Protein AF-A0A431NIH5-F1 (afdb_monomer_lite)

Radius of gyration: 14.12 Å; chains: 1; bounding box: 31×35×33 Å

Structure (mmCIF, N/CA/C/O backbone):
data_AF-A0A431NIH5-F1
#
_entry.id   AF-A0A431NIH5-F1
#
loop_
_atom_site.group_PDB
_atom_site.id
_atom_site.type_symbol
_atom_site.label_atom_id
_atom_site.label_alt_id
_atom_site.label_comp_id
_atom_site.label_asym_id
_atom_site.label_entity_id
_atom_site.label_seq_id
_atom_site.pdbx_PDB_ins_code
_atom_site.Cartn_x
_atom_site.Cartn_y
_atom_site.Cartn_z
_atom_site.occupancy
_atom_site.B_iso_or_equiv
_atom_site.auth_seq_id
_atom_site.auth_comp_id
_atom_site.auth_asym_id
_atom_site.auth_atom_id
_atom_site.pdbx_PDB_model_num
ATOM 1 N N . MET A 1 1 ? -14.426 13.015 8.222 1.00 34.50 1 MET A N 1
ATOM 2 C CA . MET A 1 1 ? -14.609 13.615 6.882 1.00 34.50 1 MET A CA 1
ATOM 3 C C . MET A 1 1 ? -14.660 12.472 5.883 1.00 34.50 1 MET A C 1
ATOM 5 O O . MET A 1 1 ? -13.757 11.653 5.901 1.00 34.50 1 MET A O 1
ATOM 9 N N . THR A 1 2 ? -15.722 12.341 5.091 1.00 36.50 2 THR A N 1
ATOM 10 C CA . THR A 1 2 ? -15.825 11.312 4.042 1.00 36.50 2 THR A CA 1
ATOM 11 C C . THR A 1 2 ? -14.970 11.715 2.840 1.00 36.50 2 THR A C 1
ATOM 13 O O . THR A 1 2 ? -15.196 12.782 2.267 1.00 36.50 2 THR A O 1
ATOM 16 N N . LYS A 1 3 ? -13.986 10.877 2.484 1.00 42.59 3 LYS A N 1
ATOM 17 C CA . LYS A 1 3 ? -13.132 11.010 1.289 1.00 42.59 3 LYS A CA 1
ATOM 18 C C . LYS A 1 3 ? -14.050 11.143 0.050 1.00 42.59 3 LYS A C 1
ATOM 20 O O . LYS A 1 3 ? -15.037 10.407 -0.036 1.00 42.59 3 LYS A O 1
ATOM 25 N N . PRO A 1 4 ? -13.823 12.105 -0.863 1.00 38.94 4 PRO A N 1
ATOM 26 C CA . PRO A 1 4 ? -14.704 12.311 -2.011 1.00 38.94 4 PRO A CA 1
ATOM 27 C C . PRO A 1 4 ? -14.720 11.066 -2.906 1.00 38.94 4 PRO A C 1
ATOM 29 O O . PRO A 1 4 ? -13.672 10.537 -3.262 1.00 38.94 4 PRO A O 1
ATOM 32 N N . SER A 1 5 ? -15.919 10.596 -3.262 1.00 41.81 5 SER A N 1
ATOM 33 C CA . SER A 1 5 ? -16.106 9.414 -4.104 1.00 41.81 5 SER A CA 1
ATOM 34 C C . SER A 1 5 ? -15.554 9.653 -5.513 1.00 41.81 5 SER A C 1
ATOM 36 O O . SER A 1 5 ? -16.053 10.512 -6.246 1.00 41.81 5 SER A O 1
ATOM 38 N N . CYS A 1 6 ? -14.552 8.874 -5.909 1.00 36.84 6 CYS A N 1
ATOM 39 C CA . CYS A 1 6 ? -13.982 8.892 -7.249 1.00 36.84 6 CYS A CA 1
ATOM 40 C C . CYS A 1 6 ? -14.870 8.100 -8.227 1.00 36.84 6 CYS A C 1
ATOM 42 O O . CYS A 1 6 ? -14.762 6.886 -8.345 1.00 36.84 6 CYS A O 1
ATOM 44 N N . THR A 1 7 ? -15.732 8.789 -8.979 1.00 41.69 7 THR A N 1
ATOM 45 C CA . THR A 1 7 ? -16.372 8.259 -10.206 1.00 41.69 7 THR A CA 1
ATOM 46 C C . THR A 1 7 ? -15.439 8.265 -11.429 1.00 41.69 7 THR A C 1
ATOM 48 O O . THR A 1 7 ? -15.870 7.955 -12.535 1.00 41.69 7 THR A O 1
ATOM 51 N N . ASN A 1 8 ? -14.156 8.575 -11.235 1.00 47.00 8 ASN A N 1
ATOM 52 C CA . ASN A 1 8 ? -13.069 8.293 -12.169 1.00 47.00 8 ASN A CA 1
ATOM 53 C C . ASN A 1 8 ? -12.225 7.175 -11.559 1.00 47.00 8 ASN A C 1
ATOM 55 O O . ASN A 1 8 ? -12.054 7.156 -10.341 1.00 47.00 8 ASN A O 1
ATOM 59 N N . LEU A 1 9 ? -11.694 6.267 -12.381 1.00 53.34 9 LEU A N 1
ATOM 60 C CA . LEU A 1 9 ? -10.710 5.299 -11.896 1.00 53.34 9 LEU A CA 1
ATOM 61 C C . LEU A 1 9 ? -9.612 6.059 -11.128 1.00 53.34 9 LEU A C 1
ATOM 63 O O . LEU A 1 9 ? -9.209 7.135 -11.587 1.00 53.34 9 LEU A O 1
ATOM 67 N N . PRO A 1 10 ? -9.165 5.556 -9.967 1.00 65.06 10 PRO A N 1
ATOM 68 C CA . PRO A 1 10 ? -8.140 6.228 -9.182 1.00 65.06 10 PRO A CA 1
ATOM 69 C C . PRO A 1 10 ? -6.901 6.539 -10.027 1.00 65.06 10 PRO A C 1
ATOM 71 O O . PRO A 1 10 ? -6.581 5.792 -10.952 1.00 65.06 10 PRO A O 1
ATOM 74 N N . ALA A 1 11 ? -6.191 7.626 -9.716 1.00 65.19 11 ALA A N 1
AT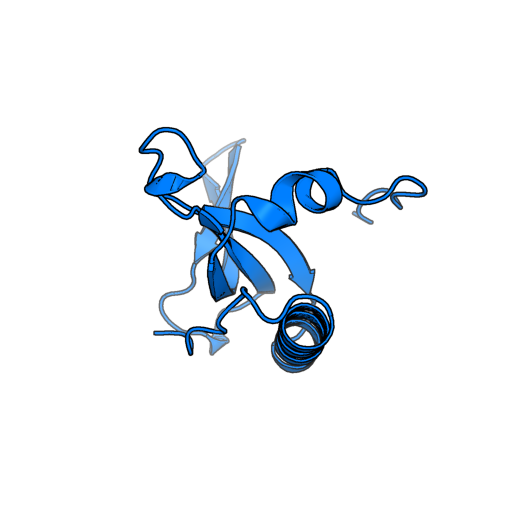OM 75 C CA . ALA A 1 11 ? -5.046 8.085 -10.511 1.00 65.19 11 ALA A CA 1
ATOM 76 C C . ALA A 1 11 ? -3.976 6.991 -10.717 1.00 65.19 11 ALA A C 1
ATOM 78 O O . ALA A 1 11 ? -3.381 6.902 -11.792 1.00 65.19 11 ALA A O 1
ATOM 79 N N . TRP A 1 12 ? -3.809 6.099 -9.737 1.00 71.94 12 TRP A N 1
ATOM 80 C CA . TRP A 1 12 ? -2.891 4.962 -9.808 1.00 71.94 12 TRP A CA 1
ATOM 81 C C . TRP A 1 12 ? -3.296 3.885 -10.823 1.00 71.94 12 TRP A C 1
ATOM 83 O O . TRP A 1 12 ? -2.443 3.128 -11.281 1.00 71.94 12 TRP A O 1
ATOM 93 N N . HIS A 1 13 ? -4.565 3.808 -11.238 1.00 73.00 13 HIS A N 1
ATOM 94 C CA . HIS A 1 13 ? -5.040 2.753 -12.137 1.00 73.00 13 HIS A CA 1
ATOM 95 C C . HIS A 1 13 ? -4.331 2.78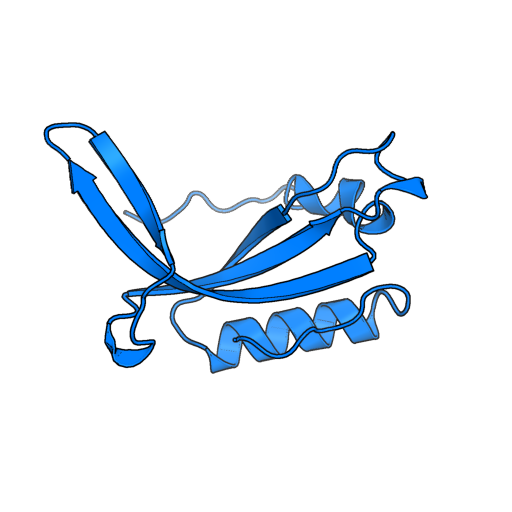7 -13.502 1.00 73.00 13 HIS A C 1
ATOM 97 O O . HIS A 1 13 ? -4.063 1.743 -14.090 1.00 73.00 13 HIS A O 1
ATOM 103 N N . GLY A 1 14 ? -3.979 3.978 -14.004 1.00 74.81 14 GLY A N 1
ATOM 104 C CA . GLY A 1 14 ? -3.172 4.120 -15.224 1.00 74.81 14 GLY A CA 1
ATOM 105 C C . GLY A 1 14 ? -1.690 3.772 -15.027 1.00 74.81 14 GLY A C 1
ATOM 106 O O . GLY A 1 14 ? -1.019 3.384 -15.982 1.00 74.81 14 GLY A O 1
ATOM 107 N N . ALA A 1 15 ? -1.194 3.870 -13.793 1.00 81.94 15 ALA A N 1
ATOM 108 C CA . ALA A 1 15 ? 0.204 3.665 -13.422 1.00 81.94 15 ALA A CA 1
ATOM 109 C C . ALA A 1 15 ? 0.517 2.237 -12.943 1.00 81.94 15 ALA A C 1
ATOM 111 O O . ALA A 1 15 ? 1.682 1.918 -12.762 1.00 81.94 15 ALA A O 1
ATOM 112 N N . LEU A 1 16 ? -0.479 1.349 -12.808 1.00 88.69 16 LEU A N 1
ATOM 113 C CA . LEU A 1 16 ? -0.296 -0.026 -12.307 1.00 88.69 16 LEU A CA 1
ATOM 114 C C . LEU A 1 16 ? 0.802 -0.842 -13.005 1.00 88.69 16 LEU A C 1
ATOM 116 O O . LEU A 1 16 ? 1.385 -1.747 -12.413 1.00 88.69 16 LEU A O 1
ATOM 120 N N . HIS A 1 17 ? 1.054 -0.560 -14.281 1.00 89.38 17 HIS A N 1
ATOM 121 C CA . HIS A 1 17 ? 2.092 -1.225 -15.065 1.00 89.38 17 HIS A CA 1
ATOM 122 C C . HIS A 1 17 ? 3.516 -0.812 -14.662 1.00 89.38 17 HIS A C 1
ATOM 124 O O . HIS A 1 17 ? 4.460 -1.483 -15.057 1.00 89.38 17 HIS A O 1
ATOM 130 N N . LEU A 1 18 ? 3.671 0.282 -13.911 1.00 92.06 18 LEU A N 1
ATOM 131 C CA . LEU A 1 18 ? 4.946 0.767 -13.385 1.00 92.06 18 LEU A CA 1
ATOM 132 C C . LEU A 1 18 ? 5.313 0.115 -12.052 1.00 92.06 18 LEU A C 1
ATOM 134 O O . LEU A 1 18 ? 6.438 0.301 -11.601 1.00 92.06 18 LEU A O 1
ATOM 138 N N . PHE A 1 19 ? 4.392 -0.621 -11.425 1.00 93.12 19 PHE A N 1
ATOM 139 C CA . PHE A 1 19 ? 4.634 -1.305 -10.160 1.00 93.12 19 PHE A CA 1
ATOM 140 C C . PHE A 1 19 ? 4.960 -2.785 -10.378 1.00 93.12 19 PHE A C 1
ATOM 142 O O . PHE A 1 19 ? 4.437 -3.406 -11.302 1.00 93.12 19 PHE A O 1
ATOM 149 N N . ASP A 1 20 ? 5.779 -3.371 -9.508 1.00 93.12 20 ASP A N 1
ATOM 150 C CA . ASP A 1 20 ? 6.060 -4.817 -9.470 1.00 93.12 20 ASP A CA 1
ATOM 151 C C . ASP A 1 20 ? 5.810 -5.458 -8.095 1.00 93.12 20 ASP A C 1
ATOM 153 O O . ASP A 1 20 ? 5.730 -6.687 -7.983 1.00 93.12 20 ASP A O 1
ATOM 157 N N . GLY A 1 21 ? 5.620 -4.637 -7.064 1.00 93.38 21 GLY A N 1
ATOM 158 C CA . GLY A 1 21 ? 5.348 -5.058 -5.699 1.00 93.38 21 GLY A CA 1
ATOM 159 C C . GLY A 1 21 ? 4.133 -4.355 -5.107 1.00 93.38 21 GLY A C 1
ATOM 160 O O . GLY A 1 21 ? 3.807 -3.231 -5.482 1.00 93.38 21 GLY A O 1
ATOM 161 N N . LEU A 1 22 ? 3.481 -5.021 -4.159 1.00 94.75 22 LEU A N 1
ATOM 162 C CA . LEU A 1 22 ? 2.489 -4.430 -3.269 1.00 94.75 22 LEU A CA 1
ATOM 163 C C . LEU A 1 22 ? 2.959 -4.561 -1.820 1.00 94.75 22 LEU A C 1
ATOM 165 O O . LEU A 1 22 ? 3.429 -5.633 -1.430 1.00 94.75 22 LEU A O 1
ATOM 169 N N . GLU A 1 23 ? 2.760 -3.508 -1.037 1.00 94.31 23 GLU A N 1
ATOM 170 C CA . GLU A 1 23 ? 2.957 -3.471 0.413 1.00 94.31 23 GLU A CA 1
ATOM 171 C C . GLU A 1 23 ? 1.645 -3.076 1.091 1.00 94.31 23 GLU A C 1
ATOM 173 O O . GLU A 1 23 ? 0.849 -2.312 0.548 1.00 94.31 23 GLU A O 1
ATOM 178 N N . ILE A 1 24 ? 1.400 -3.636 2.272 1.00 95.50 24 ILE A N 1
ATOM 179 C CA . ILE A 1 24 ? 0.277 -3.266 3.128 1.00 95.50 24 ILE A CA 1
ATOM 180 C C . ILE A 1 24 ? 0.870 -2.760 4.433 1.00 95.50 24 ILE A C 1
ATOM 182 O O . ILE A 1 24 ? 1.604 -3.508 5.080 1.00 95.50 24 ILE A O 1
ATOM 186 N N . SER A 1 25 ? 0.514 -1.545 4.834 1.00 95.25 25 SER A N 1
ATOM 187 C CA . SER A 1 25 ? 1.071 -0.919 6.034 1.00 95.25 25 SER A CA 1
ATOM 188 C C . SER A 1 25 ? -0.056 -0.455 6.955 1.00 95.25 25 SER A C 1
ATOM 190 O O . SER A 1 25 ? -1.069 0.085 6.504 1.00 95.25 25 SER A O 1
ATOM 192 N N . SER A 1 26 ? 0.113 -0.687 8.256 1.00 97.12 26 SER A N 1
ATOM 193 C CA . SER A 1 26 ? -0.706 -0.076 9.304 1.00 97.12 26 SER A CA 1
ATOM 194 C C . SER A 1 26 ? -0.358 1.401 9.421 1.00 97.12 26 SER A C 1
ATOM 196 O O . SER A 1 26 ? 0.823 1.729 9.532 1.00 97.12 26 SER A O 1
ATOM 198 N N . CYS A 1 27 ? -1.356 2.279 9.430 1.00 95.75 27 CYS A N 1
ATOM 199 C CA . CYS A 1 27 ? -1.146 3.720 9.374 1.00 95.75 27 CYS A CA 1
ATOM 200 C C . CYS A 1 27 ? -1.901 4.468 10.475 1.00 95.75 27 CYS A C 1
ATOM 202 O O . CYS A 1 27 ? -2.990 4.070 10.899 1.00 95.75 27 CYS A O 1
ATOM 204 N N . VAL A 1 28 ? -1.322 5.591 10.895 1.00 95.62 28 VAL A N 1
ATOM 205 C CA . VAL A 1 28 ? -1.900 6.536 11.854 1.00 95.62 28 VAL A CA 1
ATOM 206 C C . VAL A 1 28 ? -1.732 7.962 11.339 1.00 95.62 28 VAL A C 1
ATOM 208 O O . VAL A 1 28 ? -0.740 8.299 10.684 1.00 95.62 28 VAL A O 1
ATOM 211 N N . THR A 1 29 ? -2.713 8.814 11.624 1.00 93.69 29 THR A N 1
ATOM 212 C CA . THR A 1 29 ? -2.608 10.246 11.355 1.00 93.69 29 THR A CA 1
ATOM 213 C C . THR A 1 29 ? -1.810 10.918 12.467 1.00 93.69 29 THR A C 1
ATOM 215 O O . THR A 1 29 ? -2.242 10.971 13.618 1.00 93.69 29 THR A O 1
ATOM 218 N N . VAL A 1 30 ? -0.658 11.487 12.126 1.00 92.56 30 VAL A N 1
ATOM 219 C CA . VAL A 1 30 ? 0.163 12.266 13.055 1.00 92.56 30 VAL A CA 1
ATOM 220 C C . VAL A 1 30 ? -0.095 13.750 12.837 1.00 92.56 30 VAL A C 1
ATOM 222 O O . VAL A 1 30 ? -0.127 14.245 11.708 1.00 92.56 30 VAL A O 1
ATOM 225 N N . HIS A 1 31 ? -0.295 14.466 13.940 1.00 94.00 31 HIS A N 1
ATOM 226 C CA . HIS A 1 31 ? -0.531 15.904 13.952 1.00 94.00 31 HIS A CA 1
ATOM 227 C C . HIS A 1 31 ? 0.701 16.633 14.498 1.00 94.00 31 HIS A C 1
ATOM 229 O O . HIS A 1 31 ? 1.069 16.437 15.656 1.00 94.00 31 HIS A O 1
ATOM 235 N N . ASP A 1 32 ? 1.296 17.508 13.685 1.00 91.75 32 ASP A N 1
ATOM 236 C CA . ASP A 1 32 ? 2.370 18.423 14.083 1.00 91.75 32 ASP A CA 1
ATOM 237 C C . ASP A 1 32 ? 1.930 19.875 13.834 1.00 91.75 32 ASP A C 1
ATOM 239 O O . ASP A 1 32 ? 1.948 20.397 12.714 1.00 91.75 32 ASP A O 1
ATOM 243 N N . GLY A 1 33 ? 1.449 20.520 14.899 1.00 92.38 33 GLY A N 1
ATOM 244 C CA . GLY A 1 33 ? 0.868 21.858 14.833 1.00 92.38 33 GLY A CA 1
ATOM 245 C C . GLY A 1 33 ? -0.400 21.902 13.973 1.00 92.38 33 GLY A C 1
ATOM 246 O O . GLY A 1 33 ? -1.394 21.251 14.285 1.00 92.38 33 GLY A O 1
ATOM 247 N N . GLU A 1 34 ? -0.376 22.707 12.909 1.00 94.38 34 GLU A N 1
ATOM 248 C CA . GLU A 1 34 ? -1.482 22.826 11.942 1.00 94.38 34 GLU A CA 1
ATOM 249 C C . GLU A 1 34 ? -1.385 21.815 10.788 1.00 94.38 34 GLU A C 1
ATOM 251 O O . GLU A 1 34 ? -2.279 21.752 9.943 1.00 94.38 34 GLU A O 1
ATOM 256 N N . VAL A 1 35 ? -0.304 21.032 10.730 1.00 92.12 35 VAL A N 1
ATOM 257 C CA . VAL A 1 35 ? -0.071 20.044 9.676 1.00 92.12 35 VAL A CA 1
ATOM 258 C C . VAL A 1 35 ? -0.436 18.656 10.189 1.00 92.12 35 VAL A C 1
ATOM 260 O O . VAL A 1 35 ? -0.163 18.294 11.331 1.00 92.12 35 VAL A O 1
ATOM 263 N N . SER A 1 36 ? -1.053 17.861 9.321 1.00 92.00 36 SER A N 1
ATOM 264 C CA . SER A 1 36 ? -1.276 16.435 9.540 1.00 92.00 36 SER A CA 1
ATOM 265 C C . SER A 1 36 ? -0.640 15.643 8.412 1.00 92.00 36 SER A C 1
ATOM 267 O O . SER A 1 36 ? -0.806 16.002 7.243 1.00 92.00 36 SER A O 1
ATOM 269 N N . PHE A 1 37 ? 0.040 14.561 8.756 1.00 90.88 37 PHE A N 1
ATOM 270 C CA . PHE A 1 37 ? 0.631 13.631 7.804 1.00 90.88 37 PHE A CA 1
ATOM 271 C C . PHE A 1 37 ? 0.414 12.195 8.278 1.00 90.88 37 PHE A C 1
ATOM 273 O O . PHE A 1 37 ? 0.020 11.959 9.418 1.00 90.88 37 PHE A O 1
ATOM 280 N N . ILE A 1 38 ? 0.597 11.241 7.371 1.00 91.56 38 ILE A N 1
ATOM 281 C CA . ILE A 1 38 ? 0.417 9.821 7.669 1.00 91.56 38 ILE A CA 1
ATOM 282 C C . ILE A 1 38 ? 1.776 9.213 7.990 1.00 9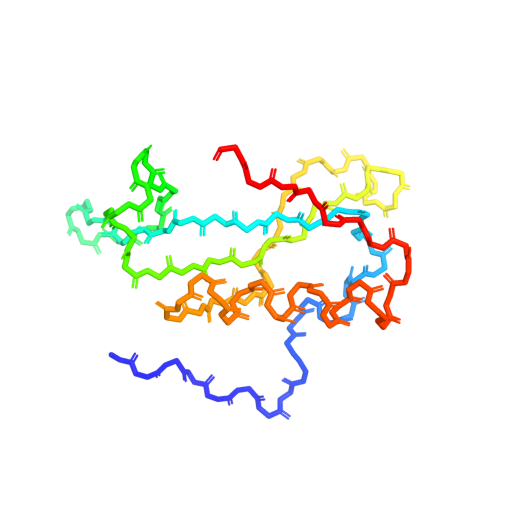1.56 38 ILE A C 1
ATOM 284 O O . ILE A 1 38 ? 2.723 9.395 7.223 1.00 91.56 38 ILE A O 1
ATOM 288 N N . GLU A 1 39 ? 1.852 8.478 9.095 1.00 92.75 39 GLU A N 1
ATOM 289 C CA . GLU A 1 39 ? 2.992 7.624 9.427 1.00 92.75 39 GLU A CA 1
ATOM 290 C C . GLU A 1 39 ? 2.578 6.151 9.419 1.00 92.75 39 GLU A C 1
ATOM 292 O O . GLU A 1 39 ? 1.423 5.806 9.684 1.00 92.75 39 GLU A O 1
ATOM 297 N N . VAL A 1 40 ? 3.543 5.278 9.122 1.00 93.38 40 VAL A N 1
ATOM 298 C CA . VAL A 1 40 ? 3.399 3.835 9.332 1.00 93.38 40 VAL A CA 1
ATOM 299 C C . VAL A 1 40 ? 3.587 3.548 10.818 1.00 93.38 40 VAL A C 1
ATOM 301 O O . VAL A 1 40 ? 4.561 4.000 11.423 1.00 93.38 40 VAL A O 1
ATOM 304 N N . CYS A 1 41 ? 2.661 2.801 11.412 1.00 92.31 41 CYS A N 1
ATOM 305 C CA . CYS A 1 41 ? 2.726 2.451 12.825 1.00 92.31 41 CYS A CA 1
ATOM 306 C C . CYS A 1 41 ? 3.920 1.530 13.108 1.00 92.31 41 CYS A C 1
ATOM 308 O O . CYS A 1 41 ? 4.186 0.596 12.354 1.00 92.31 41 CYS A O 1
ATOM 310 N N . ALA A 1 42 ? 4.599 1.748 14.238 1.00 90.88 42 ALA A N 1
ATOM 311 C CA . ALA A 1 42 ? 5.601 0.807 14.743 1.00 90.88 42 ALA A CA 1
ATOM 312 C C . ALA A 1 42 ? 4.959 -0.468 15.322 1.00 90.88 42 ALA A C 1
ATOM 314 O O . ALA A 1 42 ? 5.549 -1.544 15.245 1.00 90.88 42 ALA A O 1
ATOM 315 N N . ASP A 1 43 ? 3.761 -0.338 15.901 1.00 91.19 43 ASP A N 1
ATOM 316 C CA . ASP A 1 43 ? 2.914 -1.444 16.342 1.00 91.19 43 ASP A CA 1
ATOM 317 C C . ASP A 1 43 ? 1.598 -1.412 15.537 1.00 91.19 43 ASP A C 1
ATOM 319 O O . ASP A 1 43 ? 0.875 -0.414 15.590 1.00 91.19 43 ASP A O 1
ATOM 323 N N . PRO A 1 44 ? 1.247 -2.476 14.792 1.00 91.12 44 PRO A N 1
ATOM 324 C CA . PRO A 1 44 ? 0.009 -2.527 14.015 1.00 91.12 44 PRO A CA 1
ATOM 325 C C . PRO A 1 44 ? -1.275 -2.371 14.841 1.00 91.12 44 PRO A C 1
ATOM 327 O O . PRO A 1 44 ? -2.331 -2.082 14.281 1.00 91.12 44 PRO A O 1
ATOM 330 N N . THR A 1 45 ? -1.224 -2.575 16.160 1.00 92.38 45 THR A N 1
ATOM 331 C CA . THR A 1 45 ? -2.385 -2.371 17.040 1.00 92.38 45 THR A CA 1
ATOM 332 C C . THR A 1 45 ? -2.752 -0.898 17.227 1.00 92.38 45 THR A C 1
ATOM 334 O O . THR A 1 45 ? -3.899 -0.609 17.566 1.00 92.38 45 THR A O 1
ATOM 337 N N . ASP A 1 46 ? -1.828 0.015 16.919 1.00 93.62 46 ASP A N 1
ATOM 338 C CA . ASP A 1 46 ? -2.054 1.463 16.906 1.00 93.62 46 ASP A CA 1
ATOM 339 C C . ASP A 1 46 ? -2.650 1.958 15.573 1.00 93.62 46 ASP A C 1
ATOM 341 O O . ASP A 1 46 ? -2.835 3.160 15.383 1.00 93.62 46 ASP A O 1
ATOM 345 N N . ALA A 1 47 ? -2.927 1.058 14.621 1.00 94.81 47 ALA A N 1
ATOM 346 C CA . ALA A 1 47 ? -3.458 1.421 13.311 1.00 94.81 47 ALA A CA 1
ATOM 347 C C . ALA A 1 47 ? -4.837 2.090 13.411 1.00 94.81 47 ALA A C 1
ATOM 349 O O . ALA A 1 47 ? -5.802 1.503 13.904 1.00 94.81 47 ALA A O 1
ATOM 350 N N . GLU A 1 48 ? -4.956 3.287 12.840 1.00 96.00 48 GLU A N 1
ATOM 351 C CA . GLU A 1 48 ? -6.250 3.920 12.568 1.00 96.00 48 GLU A CA 1
ATOM 352 C C . GLU A 1 48 ? -6.869 3.382 11.272 1.00 96.00 48 GLU A C 1
ATOM 354 O O . GLU A 1 48 ? -8.093 3.336 11.131 1.00 96.00 48 GLU A O 1
ATOM 359 N N . PHE A 1 49 ? -6.019 2.995 10.318 1.00 96.06 49 PHE A N 1
ATOM 360 C CA . PHE A 1 49 ? -6.385 2.433 9.022 1.00 96.06 49 PHE A CA 1
ATOM 361 C C . PHE A 1 49 ? -5.200 1.665 8.415 1.00 96.06 49 PHE A C 1
ATOM 363 O O . PHE A 1 49 ? -4.114 1.594 8.990 1.00 96.06 49 PHE A O 1
ATOM 370 N N . TRP A 1 50 ? -5.425 1.066 7.250 1.00 96.44 50 TRP A N 1
ATOM 371 C CA . TRP A 1 50 ? -4.459 0.254 6.520 1.00 96.44 50 TRP A CA 1
ATOM 372 C C . TRP A 1 50 ? -4.363 0.725 5.076 1.00 96.44 50 TRP A C 1
ATOM 374 O O . TRP A 1 50 ? -5.375 0.754 4.379 1.00 96.44 50 TRP A O 1
ATOM 384 N N . SER A 1 51 ? -3.163 1.050 4.613 1.00 95.81 51 SER A N 1
ATOM 385 C CA . SER A 1 51 ? -2.931 1.482 3.233 1.00 95.81 51 SER A CA 1
ATOM 386 C C . SER A 1 51 ? -2.290 0.370 2.415 1.00 95.81 51 SER A C 1
ATOM 388 O O . SER A 1 51 ? -1.445 -0.379 2.907 1.00 95.81 51 SER A O 1
ATOM 390 N N . VAL A 1 52 ? -2.692 0.266 1.150 1.00 95.12 52 VAL A N 1
ATOM 391 C CA . VAL A 1 52 ? -2.049 -0.590 0.152 1.00 95.12 52 VAL A CA 1
ATOM 392 C C . VAL A 1 52 ? -1.205 0.285 -0.759 1.00 95.12 52 VAL A C 1
ATOM 394 O O . VAL A 1 52 ? -1.731 1.166 -1.440 1.00 95.12 52 VAL A O 1
ATOM 397 N N . TYR A 1 53 ? 0.092 0.014 -0.798 1.00 93.69 53 TYR A N 1
ATOM 398 C CA . TYR A 1 53 ? 1.075 0.733 -1.591 1.00 93.69 53 TYR A CA 1
ATOM 399 C C . TYR A 1 53 ? 1.559 -0.106 -2.773 1.00 93.69 53 TYR A C 1
ATOM 401 O O . TYR A 1 53 ? 1.717 -1.320 -2.660 1.00 93.69 53 TYR A O 1
ATOM 409 N N . GLY A 1 54 ? 1.815 0.543 -3.909 1.00 93.44 54 GLY A N 1
ATOM 410 C CA . GLY A 1 54 ? 2.511 -0.051 -5.049 1.00 93.44 54 GLY A CA 1
ATOM 411 C C . GLY A 1 54 ? 3.984 0.343 -5.046 1.00 93.44 54 GLY A C 1
ATOM 412 O O . GLY A 1 54 ? 4.286 1.534 -5.028 1.00 93.44 54 GLY A O 1
ATOM 413 N N . HIS A 1 55 ? 4.894 -0.631 -5.097 1.00 93.50 55 HIS A N 1
ATOM 414 C CA . HIS A 1 55 ? 6.326 -0.385 -5.289 1.00 93.50 55 HIS A CA 1
ATOM 415 C C . HIS A 1 55 ? 6.622 -0.174 -6.759 1.00 93.50 55 HIS A C 1
ATOM 417 O O . HIS A 1 55 ? 6.286 -1.027 -7.583 1.00 93.50 55 HIS A O 1
ATOM 423 N N . TYR A 1 56 ? 7.256 0.949 -7.085 1.00 92.31 56 TYR A N 1
ATOM 424 C CA . TYR A 1 56 ? 7.706 1.212 -8.442 1.00 92.31 56 TYR A CA 1
ATOM 425 C C . TYR A 1 56 ? 8.798 0.225 -8.835 1.00 92.31 56 TYR A C 1
ATOM 427 O O . TYR A 1 56 ? 9.781 0.060 -8.122 1.00 92.31 56 TYR A O 1
ATOM 435 N N . ASN A 1 57 ? 8.649 -0.363 -10.018 1.00 92.75 57 ASN A N 1
ATOM 436 C CA . ASN A 1 57 ? 9.713 -1.092 -10.676 1.00 92.75 57 ASN A CA 1
ATOM 437 C C . ASN A 1 57 ? 10.715 -0.072 -11.252 1.00 92.75 57 ASN A C 1
ATOM 439 O O . ASN A 1 57 ? 10.355 0.635 -12.203 1.00 92.75 57 ASN A O 1
ATOM 443 N N . PRO A 1 58 ? 11.971 -0.015 -10.764 1.00 89.31 58 PRO A N 1
ATOM 444 C CA . PRO A 1 58 ? 12.958 0.964 -11.221 1.00 89.31 58 PRO A CA 1
ATOM 445 C C . PRO A 1 58 ? 13.262 0.889 -12.724 1.00 89.31 58 PRO A C 1
ATOM 447 O O . PRO A 1 58 ? 13.620 1.896 -13.337 1.00 89.31 58 PRO A O 1
ATOM 450 N N . GLU A 1 59 ? 13.105 -0.284 -13.347 1.00 92.25 59 GLU A N 1
ATOM 451 C CA . GLU A 1 59 ? 13.306 -0.470 -14.789 1.00 92.25 59 GLU A CA 1
ATOM 452 C C . GLU A 1 59 ? 12.195 0.186 -15.621 1.00 92.25 59 GLU A C 1
ATOM 454 O O . GLU A 1 59 ? 12.436 0.608 -16.752 1.00 92.25 59 GLU A O 1
ATOM 459 N N . LEU A 1 60 ? 10.986 0.304 -15.064 1.00 90.25 60 LEU A N 1
ATOM 460 C CA . LEU A 1 60 ? 9.814 0.875 -15.736 1.00 90.25 60 LEU A CA 1
ATOM 461 C C . LEU A 1 60 ? 9.569 2.339 -15.344 1.00 90.25 60 LEU A C 1
ATOM 463 O O . LEU A 1 60 ? 8.954 3.086 -16.101 1.00 90.25 60 LEU A O 1
ATOM 467 N N . SER A 1 61 ? 10.083 2.768 -14.191 1.00 87.44 61 SER A N 1
ATOM 468 C CA . SER A 1 61 ? 9.851 4.086 -13.592 1.00 87.44 61 SER A CA 1
ATOM 469 C C . SER A 1 61 ? 10.978 5.104 -13.849 1.00 87.44 61 SER A C 1
ATOM 471 O O . SER A 1 61 ? 11.066 6.120 -13.161 1.00 87.44 61 SER A O 1
ATOM 473 N N . ASN A 1 62 ? 11.849 4.866 -14.838 1.00 90.25 62 ASN A N 1
ATOM 474 C CA . ASN A 1 62 ? 13.050 5.677 -15.115 1.00 90.25 62 ASN A CA 1
ATOM 475 C C . ASN A 1 62 ? 14.024 5.765 -13.921 1.00 90.25 62 ASN A C 1
ATOM 477 O O . ASN A 1 62 ? 14.616 6.815 -13.667 1.00 90.25 62 ASN A O 1
ATOM 481 N N . GLY A 1 63 ? 14.193 4.662 -13.193 1.00 90.00 63 GLY A N 1
ATOM 482 C CA . GLY A 1 63 ? 15.073 4.577 -12.029 1.00 90.00 63 GLY A CA 1
ATOM 483 C C . GLY A 1 63 ? 14.482 5.159 -10.745 1.00 90.00 63 GLY A C 1
ATOM 484 O O . GLY A 1 63 ? 15.220 5.308 -9.774 1.00 90.00 63 GLY A O 1
ATOM 485 N N . PHE A 1 64 ? 13.190 5.502 -10.722 1.00 89.06 64 PHE A N 1
ATOM 486 C CA . PHE A 1 64 ? 12.517 5.903 -9.490 1.00 89.06 64 PHE A CA 1
ATOM 487 C C . PHE A 1 64 ? 12.281 4.682 -8.592 1.00 89.06 64 PHE A C 1
ATOM 489 O O . PHE A 1 64 ? 11.590 3.741 -8.986 1.00 89.06 64 PHE A O 1
ATOM 496 N N . ASP A 1 65 ? 12.846 4.724 -7.389 1.00 86.69 65 ASP A N 1
ATOM 497 C CA . ASP A 1 65 ? 12.667 3.723 -6.340 1.00 86.69 65 ASP A CA 1
ATOM 498 C C . ASP A 1 65 ? 11.824 4.340 -5.219 1.00 86.69 65 ASP A C 1
ATOM 500 O O . ASP A 1 65 ? 12.182 5.380 -4.657 1.00 86.69 65 ASP A O 1
ATOM 504 N N . GLY A 1 66 ? 10.661 3.755 -4.957 1.00 89.56 66 GLY A N 1
ATOM 505 C CA . GLY A 1 66 ? 9.690 4.302 -4.023 1.00 89.56 66 GLY A CA 1
ATOM 506 C C . GLY A 1 66 ? 8.342 3.603 -4.099 1.00 89.56 66 GLY A C 1
ATOM 507 O O . GLY A 1 66 ? 8.163 2.615 -4.817 1.00 89.56 66 GLY A O 1
ATOM 508 N N . VAL A 1 67 ? 7.382 4.153 -3.364 1.00 90.50 67 VAL A N 1
ATOM 509 C CA . VAL A 1 67 ? 6.017 3.635 -3.278 1.00 90.50 67 VAL A CA 1
ATOM 510 C C . VAL A 1 67 ? 4.991 4.721 -3.571 1.00 90.50 67 VAL A C 1
ATOM 512 O O . VAL A 1 67 ? 5.256 5.903 -3.355 1.00 90.50 67 VAL A O 1
ATOM 515 N N . ASP A 1 68 ? 3.815 4.317 -4.041 1.00 90.56 68 ASP A N 1
ATOM 516 C CA . ASP A 1 68 ? 2.646 5.190 -4.152 1.00 90.56 68 ASP A CA 1
ATOM 517 C C . ASP A 1 68 ? 1.434 4.562 -3.465 1.00 90.56 68 ASP A C 1
ATOM 519 O O . ASP A 1 68 ? 1.251 3.343 -3.519 1.00 90.56 68 ASP A O 1
ATOM 523 N N . CYS A 1 69 ? 0.606 5.385 -2.818 1.00 91.38 69 CYS A N 1
ATOM 524 C CA . CYS A 1 69 ? -0.597 4.893 -2.152 1.00 91.38 69 CYS A CA 1
ATOM 525 C C . CYS A 1 69 ? -1.668 4.573 -3.195 1.00 91.38 69 CYS A C 1
ATOM 527 O O . CYS A 1 69 ? -2.088 5.435 -3.972 1.00 91.38 69 CYS A O 1
ATOM 529 N N . LEU A 1 70 ? -2.129 3.324 -3.195 1.00 92.06 70 LEU A N 1
ATOM 530 C CA . LEU A 1 70 ? -3.226 2.884 -4.041 1.00 92.06 70 LEU A CA 1
ATOM 531 C C . LEU A 1 70 ? -4.555 3.133 -3.322 1.00 92.06 70 LEU A C 1
ATOM 533 O O . LEU A 1 70 ? -5.413 3.855 -3.824 1.00 92.06 70 LEU A O 1
ATOM 537 N N . GLU A 1 71 ? -4.751 2.566 -2.135 1.00 93.00 71 GLU A N 1
ATOM 538 C CA . GLU A 1 71 ? -6.017 2.731 -1.418 1.00 93.00 71 GLU A CA 1
ATOM 539 C C . GLU A 1 71 ? -5.868 2.532 0.091 1.00 93.00 71 GLU A C 1
ATOM 541 O O . GLU A 1 71 ? -5.008 1.772 0.535 1.00 93.00 71 GLU A O 1
ATOM 546 N N . ASP A 1 72 ? -6.747 3.188 0.852 1.00 94.19 72 ASP A N 1
ATOM 547 C CA . ASP A 1 72 ? -6.829 3.082 2.309 1.00 94.19 72 ASP A CA 1
ATOM 548 C C . ASP A 1 72 ? -8.084 2.306 2.732 1.00 94.19 72 ASP A C 1
ATOM 550 O O . ASP A 1 72 ? -9.174 2.494 2.185 1.00 94.19 72 ASP A O 1
ATOM 554 N N . PHE A 1 73 ? -7.956 1.485 3.768 1.00 95.19 73 PHE A N 1
ATOM 555 C CA . PHE A 1 73 ? -9.009 0.623 4.290 1.00 95.19 73 PHE A CA 1
ATOM 556 C C . PHE A 1 73 ? -9.112 0.737 5.805 1.00 95.19 73 PHE A C 1
ATOM 558 O O . PHE A 1 73 ? -8.120 0.941 6.497 1.00 95.19 73 PHE A O 1
ATOM 565 N N . ALA A 1 74 ? -10.316 0.555 6.344 1.00 95.25 74 ALA A N 1
ATOM 566 C CA . ALA A 1 74 ? -10.521 0.586 7.790 1.00 95.25 74 ALA A CA 1
ATOM 567 C C . ALA A 1 74 ? -9.897 -0.633 8.488 1.00 95.25 74 ALA A C 1
ATOM 569 O O . ALA A 1 74 ? -9.551 -0.562 9.665 1.00 95.25 74 ALA A O 1
ATOM 570 N N . THR A 1 75 ? -9.764 -1.759 7.781 1.00 96.06 75 THR A N 1
ATOM 571 C CA . THR A 1 75 ? -9.248 -3.008 8.348 1.00 96.06 75 THR A CA 1
ATOM 572 C C . THR A 1 75 ? -8.157 -3.639 7.489 1.00 96.06 75 THR A C 1
ATOM 574 O O . THR A 1 75 ? -8.174 -3.562 6.259 1.00 96.06 75 THR A O 1
ATOM 577 N N . GLU A 1 76 ? -7.246 -4.360 8.144 1.00 96.50 76 GLU A N 1
ATOM 578 C CA . GLU A 1 76 ? -6.195 -5.138 7.480 1.00 96.50 76 GLU A CA 1
ATOM 579 C C . GLU A 1 76 ? -6.774 -6.167 6.501 1.00 96.50 76 GLU A C 1
ATOM 581 O O . GLU A 1 76 ? -6.248 -6.384 5.411 1.00 96.50 76 GLU A O 1
ATOM 586 N N . ALA A 1 77 ? -7.883 -6.807 6.882 1.00 96.81 77 ALA A N 1
ATOM 587 C CA . ALA A 1 77 ? -8.520 -7.839 6.075 1.00 96.81 77 ALA A CA 1
ATOM 588 C C . ALA A 1 77 ? -9.035 -7.286 4.736 1.00 96.81 77 ALA A C 1
ATOM 590 O O . ALA A 1 77 ? -8.895 -7.947 3.707 1.00 96.81 77 ALA A O 1
ATOM 591 N N . GLU A 1 78 ? -9.593 -6.073 4.735 1.00 96.50 78 GLU A N 1
ATOM 592 C CA . GLU A 1 78 ? -10.033 -5.391 3.515 1.00 96.50 78 GLU A CA 1
ATOM 593 C C . GLU A 1 78 ? -8.841 -5.009 2.629 1.00 96.50 78 GLU A C 1
ATOM 595 O O . GLU A 1 78 ? -8.863 -5.297 1.431 1.00 96.50 78 GLU A O 1
ATOM 600 N N . ALA A 1 79 ? -7.773 -4.459 3.219 1.00 95.62 79 ALA A N 1
ATOM 601 C CA . ALA A 1 79 ? -6.541 -4.134 2.498 1.00 95.62 79 ALA A CA 1
ATOM 602 C C . ALA A 1 79 ? -5.914 -5.378 1.843 1.00 95.62 79 ALA A C 1
ATOM 604 O O . ALA A 1 79 ? -5.551 -5.361 0.664 1.00 95.62 79 ALA A O 1
ATOM 605 N N . ARG A 1 80 ? -5.859 -6.500 2.574 1.00 96.31 80 ARG A N 1
ATOM 606 C CA . ARG A 1 80 ? -5.378 -7.790 2.054 1.00 96.31 80 ARG A CA 1
ATOM 607 C C . ARG A 1 80 ? -6.252 -8.313 0.922 1.00 96.31 80 ARG A C 1
ATOM 609 O O . ARG A 1 80 ? -5.720 -8.715 -0.111 1.00 96.31 80 ARG A O 1
ATOM 616 N N . ALA A 1 81 ? -7.574 -8.273 1.079 1.00 96.38 81 ALA A N 1
ATOM 617 C CA . ALA A 1 81 ? -8.499 -8.707 0.035 1.00 96.38 81 ALA A CA 1
ATOM 618 C C . ALA A 1 81 ? -8.335 -7.881 -1.253 1.00 96.38 81 ALA A C 1
ATOM 620 O O . ALA A 1 81 ? -8.350 -8.438 -2.354 1.00 96.38 81 ALA A O 1
ATOM 621 N N . PHE A 1 82 ? -8.121 -6.570 -1.121 1.00 94.62 82 PHE A N 1
ATOM 622 C CA . PHE A 1 82 ? -7.845 -5.690 -2.251 1.00 94.62 82 PHE A CA 1
ATOM 623 C C . PHE A 1 82 ? -6.501 -6.000 -2.926 1.00 94.62 82 PHE A C 1
ATOM 625 O O . PHE A 1 82 ? -6.455 -6.157 -4.148 1.00 94.62 82 PHE A O 1
ATOM 632 N N . ALA A 1 83 ? -5.420 -6.163 -2.157 1.00 94.56 83 ALA A N 1
ATOM 633 C CA . ALA A 1 83 ? -4.109 -6.520 -2.701 1.00 94.56 83 ALA A CA 1
ATOM 634 C C . ALA A 1 83 ? -4.138 -7.877 -3.432 1.00 94.56 83 ALA A C 1
ATOM 636 O O . ALA A 1 83 ? -3.612 -8.005 -4.538 1.00 94.56 83 ALA A O 1
ATOM 637 N N . GLU A 1 84 ? -4.825 -8.879 -2.873 1.00 95.00 84 GLU A N 1
ATOM 638 C CA . GLU A 1 84 ? -5.037 -10.163 -3.548 1.00 95.00 84 GLU A CA 1
ATOM 639 C C . GLU A 1 84 ? -5.817 -10.010 -4.856 1.00 95.00 84 GLU A C 1
ATOM 641 O O . GLU A 1 84 ? -5.479 -10.648 -5.857 1.00 95.00 84 GLU A O 1
ATOM 646 N N . GLN A 1 85 ? -6.865 -9.182 -4.865 1.00 94.44 85 GLN A N 1
ATOM 647 C CA . GLN A 1 85 ? -7.625 -8.899 -6.079 1.00 94.44 85 GLN A CA 1
ATOM 648 C C . GLN A 1 85 ? -6.726 -8.271 -7.153 1.00 94.44 85 GLN A C 1
ATOM 650 O O . GLN A 1 85 ? -6.780 -8.707 -8.307 1.00 94.44 85 GLN A O 1
ATOM 655 N N . LEU A 1 86 ? -5.875 -7.309 -6.782 1.00 92.94 86 LEU A N 1
ATOM 656 C CA . LEU A 1 86 ? -4.906 -6.709 -7.697 1.00 92.94 86 LEU A CA 1
ATOM 657 C C . LEU A 1 86 ? -3.936 -7.755 -8.249 1.00 92.94 86 LEU A C 1
ATOM 659 O 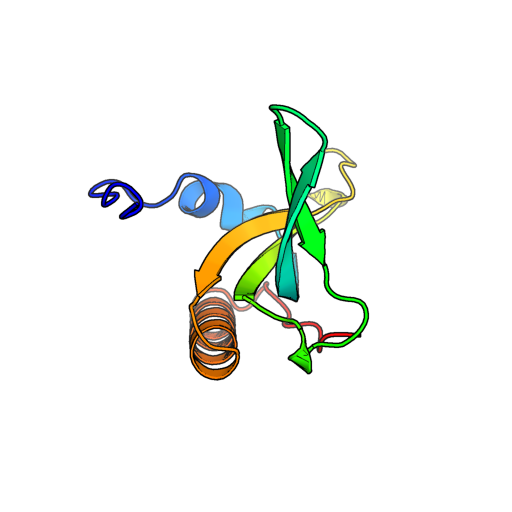O . LEU A 1 86 ? -3.807 -7.853 -9.465 1.00 92.94 86 LEU A O 1
ATOM 663 N N . CYS A 1 87 ? -3.331 -8.597 -7.410 1.00 92.00 87 CYS A N 1
ATOM 664 C CA . CYS A 1 87 ? -2.434 -9.661 -7.876 1.00 92.00 87 CYS A CA 1
ATOM 665 C C . CYS A 1 87 ? -3.128 -10.669 -8.812 1.00 92.00 87 CYS A C 1
ATOM 667 O O . CYS A 1 87 ? -2.514 -11.158 -9.760 1.00 92.00 87 CYS A O 1
ATOM 669 N N . ARG A 1 88 ? -4.415 -10.977 -8.594 1.00 92.31 88 ARG A N 1
ATOM 670 C CA . ARG A 1 88 ? -5.186 -11.855 -9.497 1.00 92.31 88 ARG A CA 1
ATOM 671 C C . ARG A 1 88 ? -5.442 -11.205 -10.855 1.00 92.31 88 ARG A C 1
ATOM 673 O O . ARG A 1 88 ? -5.429 -11.899 -11.869 1.00 92.31 88 ARG A O 1
ATOM 680 N N . GLN A 1 89 ? -5.703 -9.900 -10.876 1.00 92.25 89 GLN A N 1
ATOM 681 C CA . GLN A 1 89 ? -5.976 -9.151 -12.103 1.00 92.25 89 GLN A CA 1
ATOM 682 C C . GLN A 1 89 ? -4.691 -8.778 -12.861 1.00 92.25 89 GLN A C 1
ATOM 684 O O . GLN A 1 89 ? -4.703 -8.696 -14.089 1.00 92.25 89 GLN A O 1
ATOM 689 N N . TYR A 1 90 ? -3.590 -8.594 -12.135 1.00 91.25 90 TYR A N 1
ATOM 690 C CA . TYR A 1 90 ? -2.309 -8.095 -12.623 1.00 9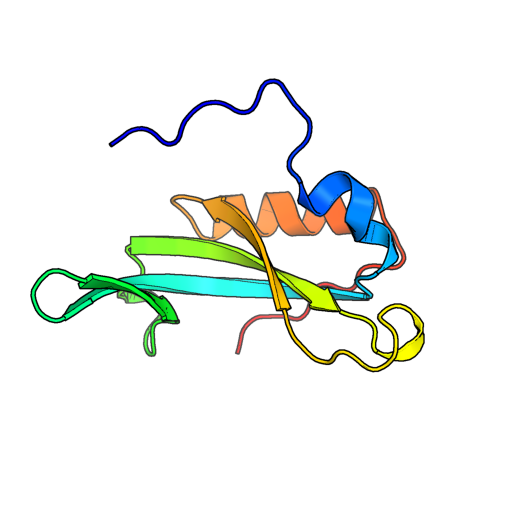1.25 90 TYR A CA 1
ATOM 691 C C . TYR A 1 90 ? -1.170 -9.009 -12.140 1.00 91.25 90 TYR A C 1
ATOM 693 O O . TYR A 1 90 ? -0.512 -8.707 -11.145 1.00 91.25 90 TYR A O 1
ATOM 701 N N . PRO A 1 91 ? -0.911 -10.134 -12.837 1.00 88.56 91 PRO A N 1
ATOM 702 C CA . PRO A 1 91 ? 0.027 -11.164 -12.374 1.00 88.56 91 PRO A CA 1
ATOM 703 C C . PRO A 1 91 ? 1.493 -10.722 -12.264 1.00 88.56 91 PRO A C 1
ATOM 705 O O . PRO A 1 91 ? 2.318 -11.472 -11.744 1.00 88.56 91 PRO A O 1
ATOM 708 N N . HIS A 1 92 ? 1.843 -9.546 -12.795 1.00 88.06 92 HIS A N 1
ATOM 709 C CA . HIS A 1 92 ? 3.172 -8.959 -12.636 1.00 88.06 92 HIS A CA 1
ATOM 710 C C . HIS A 1 92 ? 3.395 -8.374 -11.236 1.00 88.06 92 HIS A C 1
ATOM 712 O O . HIS A 1 92 ? 4.544 -8.268 -10.818 1.00 88.06 92 HIS A O 1
ATOM 718 N N . LEU A 1 93 ? 2.320 -8.051 -10.509 1.00 90.19 93 LEU A N 1
ATOM 719 C CA . LEU A 1 93 ? 2.381 -7.559 -9.136 1.00 90.19 93 LEU A CA 1
ATOM 720 C C . LEU A 1 93 ? 2.621 -8.709 -8.158 1.00 90.19 93 LEU A C 1
ATOM 722 O O . 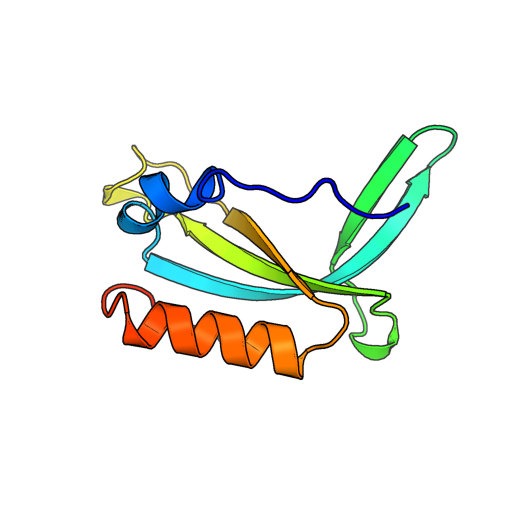LEU A 1 93 ? 1.897 -9.709 -8.155 1.00 90.19 93 LEU A O 1
ATOM 726 N N . ARG A 1 94 ? 3.596 -8.537 -7.267 1.00 83.88 94 ARG A N 1
ATOM 727 C CA . ARG A 1 94 ? 3.882 -9.467 -6.171 1.00 83.88 94 ARG A CA 1
ATOM 728 C C . ARG A 1 94 ? 3.464 -8.845 -4.847 1.00 83.88 94 ARG A C 1
ATOM 730 O O . ARG A 1 94 ? 3.933 -7.770 -4.503 1.00 83.88 94 ARG A O 1
ATOM 737 N N . SER A 1 95 ? 2.631 -9.524 -4.066 1.00 71.50 95 SER A N 1
ATOM 738 C CA . SER A 1 95 ? 2.357 -9.094 -2.693 1.00 71.50 95 SER A CA 1
ATOM 739 C C . SER A 1 95 ? 3.560 -9.413 -1.798 1.00 71.50 95 SER A C 1
ATOM 741 O O . SER A 1 95 ? 3.847 -10.591 -1.557 1.00 71.50 95 SER A O 1
ATOM 743 N N . GLY A 1 96 ? 4.262 -8.389 -1.314 1.00 57.91 96 GLY A N 1
ATOM 744 C CA . GLY A 1 96 ? 5.214 -8.510 -0.214 1.00 57.91 96 GLY A CA 1
ATOM 745 C C . GLY A 1 96 ? 4.448 -8.563 1.106 1.00 57.91 96 GLY A C 1
ATOM 746 O O . GLY A 1 96 ? 3.571 -7.740 1.354 1.00 57.91 96 GLY A O 1
ATOM 747 N N . GLY A 1 97 ? 4.711 -9.571 1.938 1.00 44.06 97 GLY A N 1
ATOM 748 C CA . GLY A 1 97 ? 4.163 -9.606 3.294 1.00 44.06 97 GLY A CA 1
ATOM 749 C C . GLY A 1 97 ? 4.771 -8.476 4.123 1.00 44.06 97 GLY A C 1
ATOM 750 O O . GLY A 1 97 ? 5.989 -8.321 4.097 1.00 44.06 97 GLY A O 1
ATOM 751 N N . ALA A 1 98 ? 3.918 -7.713 4.812 1.00 37.66 98 ALA A N 1
ATOM 752 C CA . ALA A 1 98 ? 4.295 -6.631 5.722 1.00 37.66 98 ALA A CA 1
ATOM 753 C C . ALA A 1 98 ? 5.461 -7.026 6.650 1.00 37.66 98 ALA A C 1
ATOM 755 O O . ALA A 1 98 ? 5.503 -8.163 7.136 1.00 37.66 98 ALA A O 1
ATOM 756 N N . ALA A 1 99 ? 6.387 -6.086 6.856 1.00 36.38 99 ALA A N 1
ATOM 757 C CA . ALA A 1 99 ? 7.364 -6.125 7.943 1.00 36.38 99 ALA A CA 1
ATOM 758 C C . ALA A 1 99 ? 6.697 -5.763 9.275 1.00 36.38 99 ALA A C 1
ATOM 760 O O . ALA A 1 99 ? 5.747 -4.950 9.244 1.00 36.38 99 ALA A O 1
#

Foldseek 3Di:
DDDDDDPDQPPCVVVLVQFQEKEKFQWDWDDDPPDIDIDGDPDSVRGQKMWIWTFGDCVSVVNDGDIDTDDIGRDPVVSVVVLVVSCVVPVSYDYDYYD

Secondary structure (DSSP, 8-state):
-PPPP-SS--GGGGTGGGEEEEEEEEEEEEEETTEEEEEE-SSGGG-SEEEEEEEE-TTTTTT---EEEEEEESSHHHHHHHHHHHHHH-TT-EE----

Sequence (99 aa):
MTKPSCTNLPAWHGALHLFDGLEISSCVTVHDGEVSFIEVCADPTDAEFWSVYGHYNPELSNGFDGVDCLEDFATEAEARAFAEQLCRQYPHLRSGGAA

pLDDT: mean 84.69, std 17.72, range [34.5, 97.12]